Protein AF-A0A933IBI1-F1 (afdb_monomer_lite)

Radius of gyration: 21.31 Å; chains: 1; bounding box: 53×35×58 Å

Structure (mmCIF, N/CA/C/O backbone):
data_AF-A0A933IBI1-F1
#
_entry.id   AF-A0A933IBI1-F1
#
loop_
_atom_site.group_PDB
_atom_site.id
_atom_site.type_symbol
_atom_site.label_atom_id
_atom_site.label_alt_id
_atom_site.label_comp_id
_atom_site.label_asym_id
_atom_site.label_entity_id
_atom_site.label_seq_id
_atom_site.pdbx_PDB_ins_code
_atom_site.Cartn_x
_atom_site.Cartn_y
_atom_site.Cartn_z
_atom_site.occupancy
_atom_site.B_iso_or_equiv
_atom_site.auth_seq_id
_atom_site.auth_comp_id
_atom_site.auth_asym_id
_atom_site.auth_atom_id
_atom_site.pdbx_PDB_model_num
ATOM 1 N N . THR A 1 1 ? -28.332 -18.138 38.452 1.00 48.59 1 THR A N 1
ATOM 2 C CA . THR A 1 1 ? -27.420 -18.800 37.501 1.00 48.59 1 THR A CA 1
ATOM 3 C C . THR A 1 1 ? -26.022 -18.345 37.833 1.00 48.59 1 THR A C 1
ATOM 5 O O . THR A 1 1 ? -25.711 -17.183 37.611 1.00 48.59 1 THR A O 1
ATOM 8 N N . VAL A 1 2 ? -25.259 -19.183 38.535 1.00 58.41 2 VAL A N 1
ATOM 9 C CA . VAL A 1 2 ? -23.895 -18.856 38.979 1.00 58.41 2 VAL A CA 1
ATOM 10 C C . VAL A 1 2 ? -23.000 -18.877 37.741 1.00 58.41 2 VAL A C 1
ATOM 12 O O . VAL A 1 2 ? -23.046 -19.845 36.990 1.00 58.41 2 VAL A O 1
ATOM 15 N N . GLY A 1 3 ? -22.285 -17.781 37.479 1.00 62.25 3 GLY A N 1
ATOM 16 C CA . GLY A 1 3 ? -21.369 -17.679 36.345 1.00 62.25 3 GLY A CA 1
ATOM 17 C C . GLY A 1 3 ? -20.202 -18.64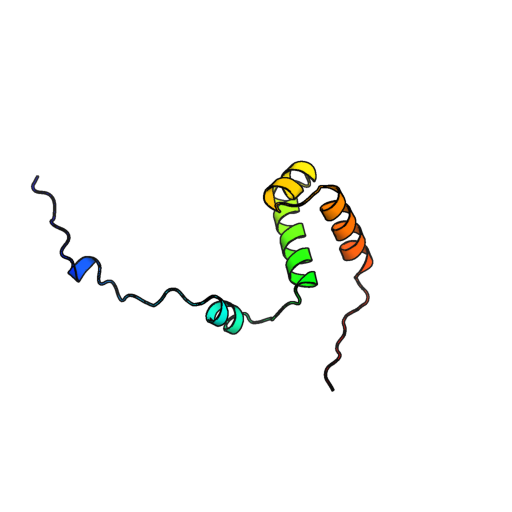5 36.517 1.00 62.25 3 GLY A C 1
ATOM 18 O O . GLY A 1 3 ? -19.582 -18.675 37.580 1.00 62.25 3 GLY A O 1
ATOM 19 N N . GLU A 1 4 ? -19.938 -19.437 35.482 1.00 75.56 4 GLU A N 1
ATOM 20 C CA . GLU A 1 4 ? -18.774 -20.316 35.390 1.00 75.56 4 GLU A CA 1
ATOM 21 C C . GLU A 1 4 ? -17.505 -19.476 35.611 1.00 75.56 4 GLU A C 1
ATOM 23 O O . GLU A 1 4 ? -17.237 -18.527 34.869 1.00 75.56 4 GLU A O 1
ATOM 28 N N . GLN A 1 5 ? -16.745 -19.774 36.665 1.00 69.25 5 GLN A N 1
ATOM 29 C CA . GLN A 1 5 ? -15.471 -19.104 36.905 1.00 69.25 5 GLN A CA 1
ATOM 30 C C . GLN A 1 5 ? -14.426 -19.697 35.958 1.00 69.25 5 GLN A C 1
ATOM 32 O O . GLN A 1 5 ? -14.064 -20.864 36.083 1.00 69.25 5 GLN A O 1
ATOM 37 N N . ILE A 1 6 ? -13.946 -18.890 35.011 1.00 74.81 6 ILE A N 1
ATOM 38 C CA . ILE A 1 6 ? -12.855 -19.263 34.105 1.00 74.81 6 ILE A CA 1
ATOM 39 C C . ILE A 1 6 ? -11.581 -19.400 34.945 1.00 74.81 6 ILE A C 1
ATOM 41 O O . ILE A 1 6 ? -11.081 -18.418 35.496 1.00 74.81 6 ILE A O 1
ATOM 45 N N . THR A 1 7 ? -11.067 -20.622 35.076 1.00 76.88 7 THR A N 1
ATOM 46 C CA . THR A 1 7 ? -9.790 -20.885 35.744 1.00 76.88 7 THR A CA 1
ATOM 47 C C . THR A 1 7 ? -8.629 -20.407 34.861 1.00 76.88 7 THR A C 1
ATOM 49 O O . THR A 1 7 ? -8.737 -20.446 33.635 1.00 76.88 7 THR A O 1
ATOM 52 N N . PRO A 1 8 ? -7.496 -19.963 35.437 1.00 67.44 8 PRO A N 1
ATOM 53 C CA . PRO A 1 8 ? -6.323 -19.545 34.658 1.00 67.44 8 PRO A CA 1
ATOM 54 C C . PRO A 1 8 ? -5.790 -20.661 33.746 1.00 67.44 8 PRO A C 1
ATOM 56 O O . PRO A 1 8 ? -5.276 -20.381 32.669 1.00 67.44 8 PRO A O 1
ATOM 59 N N . GLU A 1 9 ? -6.014 -21.921 34.119 1.00 66.06 9 GLU A N 1
ATOM 60 C CA . GLU A 1 9 ? -5.727 -23.100 33.293 1.00 66.06 9 GLU A CA 1
ATOM 61 C C . GLU A 1 9 ? -6.545 -23.135 31.990 1.00 66.06 9 GLU A C 1
ATOM 63 O O . GLU A 1 9 ? -6.054 -23.584 30.962 1.00 66.06 9 GLU A O 1
ATOM 68 N N . ALA A 1 10 ? -7.771 -22.602 31.981 1.00 67.94 10 ALA A N 1
ATOM 69 C CA . ALA A 1 10 ? -8.580 -22.501 30.764 1.00 67.94 10 ALA A CA 1
ATOM 70 C C . ALA A 1 10 ? -8.070 -21.417 29.792 1.00 67.94 10 ALA A C 1
ATOM 72 O O . ALA A 1 10 ? -8.409 -21.440 28.610 1.00 67.94 10 ALA A O 1
ATOM 73 N N . LEU A 1 11 ? -7.246 -20.477 30.274 1.00 66.56 11 LEU A N 1
ATOM 74 C CA . LEU A 1 11 ? -6.526 -19.503 29.443 1.00 66.56 11 LEU A CA 1
ATOM 75 C C . LEU A 1 11 ? -5.180 -20.048 28.944 1.00 66.56 11 LEU A C 1
ATOM 77 O O . LEU A 1 11 ? -4.620 -19.500 27.997 1.00 66.56 11 LEU A O 1
ATOM 81 N N . LEU A 1 12 ? -4.683 -21.139 29.535 1.00 66.56 12 LEU A N 1
ATOM 82 C CA . LEU A 1 12 ? -3.510 -21.888 29.080 1.00 66.56 12 LEU A CA 1
ATOM 83 C C . LEU A 1 12 ? -3.879 -22.867 27.951 1.00 66.56 12 LEU A C 1
ATOM 85 O O . LEU A 1 12 ? -3.370 -23.985 27.900 1.00 66.56 12 LEU A O 1
ATOM 89 N N . LEU A 1 13 ? -4.741 -22.450 27.012 1.00 61.19 13 LEU A N 1
ATOM 90 C CA . LEU A 1 13 ? -4.767 -23.075 25.691 1.00 61.19 13 LEU A CA 1
ATOM 91 C C . LEU A 1 13 ? -3.380 -22.843 25.099 1.00 61.19 13 LEU A C 1
ATOM 93 O O . LEU A 1 13 ? -3.112 -21.729 24.655 1.00 61.19 13 LEU A O 1
ATOM 97 N N . GLU A 1 14 ? -2.514 -23.859 25.207 1.00 56.47 14 GLU A N 1
ATOM 98 C CA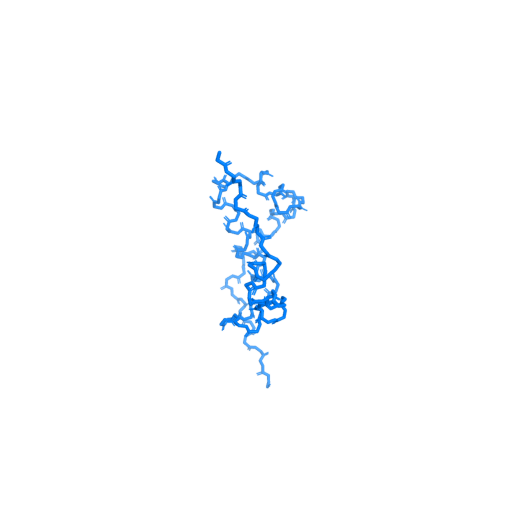 . GLU A 1 14 ? -1.280 -24.079 24.450 1.00 56.47 14 GLU A CA 1
ATOM 99 C C . GLU A 1 14 ? -0.851 -22.794 23.751 1.00 56.47 14 GLU A C 1
ATOM 101 O O . GLU A 1 14 ? -1.268 -22.540 22.618 1.00 56.47 14 GLU A O 1
ATOM 106 N N . THR A 1 15 ? -0.133 -21.927 24.475 1.00 60.38 15 THR A N 1
ATOM 107 C CA . THR A 1 15 ? 0.357 -20.653 23.944 1.00 60.38 15 THR A CA 1
ATOM 108 C C . THR A 1 15 ? 1.359 -20.964 22.840 1.00 60.38 15 THR A C 1
ATOM 110 O O . THR A 1 15 ? 2.574 -20.972 23.022 1.00 60.38 15 THR A O 1
ATOM 113 N N . SER A 1 16 ? 0.839 -21.329 21.670 1.00 60.31 16 SER A N 1
ATOM 114 C CA . SER A 1 16 ? 1.605 -21.411 20.453 1.00 60.31 16 SER A CA 1
ATOM 115 C C . SER A 1 16 ? 2.098 -19.990 20.267 1.00 60.31 16 SER A C 1
ATOM 117 O O . SER A 1 16 ? 1.262 -19.093 20.090 1.00 60.31 16 SER A O 1
ATOM 119 N N . PRO A 1 17 ? 3.415 -19.745 20.371 1.00 68.94 17 PRO A N 1
ATOM 120 C CA . PRO A 1 17 ? 3.929 -18.407 20.176 1.00 68.94 17 PRO A CA 1
ATOM 121 C C . PRO A 1 17 ? 3.386 -17.929 18.837 1.00 68.94 17 PRO A C 1
ATOM 123 O O . PRO A 1 17 ? 3.472 -18.658 17.841 1.00 68.94 17 PRO A O 1
ATOM 126 N N . ALA A 1 18 ? 2.755 -16.750 18.831 1.00 69.56 18 ALA A N 1
ATOM 127 C CA . ALA A 1 18 ? 2.289 -16.152 17.592 1.00 69.56 18 ALA A CA 1
ATOM 128 C C . ALA A 1 18 ? 3.458 -16.226 16.598 1.00 69.56 18 ALA A C 1
ATOM 130 O O . ALA A 1 18 ? 4.580 -15.844 16.964 1.00 69.56 18 ALA A O 1
ATOM 131 N N . PRO A 1 19 ? 3.256 -16.806 15.402 1.00 73.62 19 PRO A N 1
ATOM 132 C CA . PRO A 1 19 ? 4.357 -17.050 14.493 1.00 73.62 19 PRO A CA 1
ATOM 133 C C . PRO A 1 19 ? 5.033 -15.714 14.216 1.00 73.62 19 PRO A C 1
ATOM 135 O O . PRO A 1 19 ? 4.385 -14.732 13.848 1.00 73.62 19 PRO A O 1
ATOM 138 N N . SER A 1 20 ? 6.345 -15.663 14.440 1.00 83.06 20 SER A N 1
ATOM 139 C CA . SER A 1 20 ? 7.103 -14.457 14.146 1.00 83.06 20 SER A CA 1
ATOM 140 C C . SER A 1 20 ? 6.941 -14.113 12.659 1.00 83.06 20 SER A C 1
ATOM 142 O O . SER A 1 20 ? 6.794 -15.020 11.830 1.00 83.06 20 SER A O 1
ATOM 144 N N . PRO A 1 21 ? 7.011 -12.829 12.273 1.00 77.12 21 PRO A N 1
ATOM 145 C CA . PRO A 1 21 ? 6.953 -12.446 10.862 1.00 77.12 21 PRO A CA 1
ATOM 146 C C . PRO A 1 21 ? 8.026 -13.168 10.031 1.00 77.12 21 PRO A C 1
ATOM 148 O O . PRO A 1 21 ? 7.770 -13.564 8.898 1.00 77.12 21 PRO A O 1
ATOM 151 N N . ALA A 1 22 ? 9.195 -13.435 10.624 1.00 80.31 22 ALA A N 1
ATOM 152 C CA . ALA A 1 22 ? 10.240 -14.248 10.009 1.00 80.31 22 ALA A CA 1
ATOM 153 C C . ALA A 1 22 ? 9.793 -15.697 9.747 1.00 80.31 22 ALA A C 1
ATOM 155 O O . ALA A 1 22 ? 10.075 -16.231 8.680 1.00 80.31 22 ALA A O 1
ATOM 156 N N . SER A 1 23 ? 9.074 -16.323 10.684 1.00 84.12 23 SER A N 1
ATOM 157 C CA . SER A 1 23 ? 8.525 -17.672 10.506 1.00 84.12 23 SER A CA 1
ATOM 158 C C . SER A 1 23 ? 7.441 -17.711 9.425 1.00 84.12 23 SER A C 1
ATOM 160 O O . SER A 1 23 ? 7.421 -18.630 8.612 1.00 84.12 23 SER A O 1
ATOM 162 N N . LEU A 1 24 ? 6.569 -16.700 9.350 1.00 81.12 24 LEU A N 1
ATOM 163 C CA . LEU A 1 24 ? 5.550 -16.605 8.295 1.00 81.12 24 LEU A CA 1
ATOM 164 C C . LEU A 1 24 ? 6.176 -16.452 6.902 1.00 81.12 24 LEU A C 1
ATOM 166 O O . LEU A 1 24 ? 5.790 -17.151 5.969 1.00 81.12 24 LEU A O 1
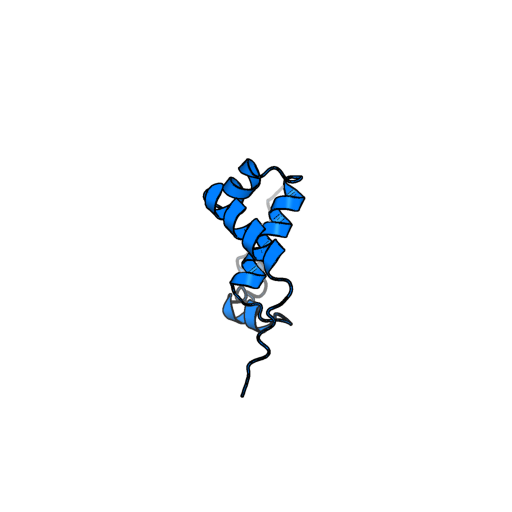ATOM 170 N N . LEU A 1 25 ? 7.189 -15.591 6.771 1.00 79.56 25 LEU A N 1
ATOM 171 C CA . LEU A 1 25 ? 7.946 -15.419 5.525 1.00 79.56 25 LEU A CA 1
ATOM 172 C C . LEU A 1 25 ? 8.812 -16.641 5.182 1.00 79.56 25 LEU A C 1
ATOM 174 O O . LEU A 1 25 ? 9.092 -16.898 4.016 1.00 79.56 25 LEU A O 1
ATOM 178 N N . ALA A 1 26 ? 9.267 -17.406 6.179 1.00 79.38 26 ALA A N 1
ATOM 179 C CA . ALA A 1 26 ? 9.973 -18.663 5.944 1.00 79.38 26 ALA A CA 1
ATOM 180 C C . ALA A 1 26 ? 9.032 -19.769 5.440 1.00 79.38 26 ALA A C 1
ATOM 182 O O . ALA A 1 26 ? 9.471 -20.631 4.684 1.00 79.38 26 ALA A O 1
ATOM 183 N N . GLN A 1 27 ? 7.759 -19.726 5.839 1.00 79.88 27 GLN A N 1
ATOM 184 C CA . GLN A 1 27 ? 6.716 -20.659 5.411 1.00 79.88 27 GLN A CA 1
ATOM 185 C C . GLN A 1 27 ? 6.089 -20.294 4.056 1.00 79.88 27 GLN A C 1
ATOM 187 O O . GLN A 1 27 ? 5.375 -21.115 3.479 1.00 79.88 27 GLN A O 1
ATOM 192 N N . SER A 1 28 ? 6.330 -19.091 3.521 1.00 81.62 28 SER A N 1
ATOM 193 C CA . SER A 1 28 ? 5.793 -18.709 2.216 1.00 81.62 28 SER A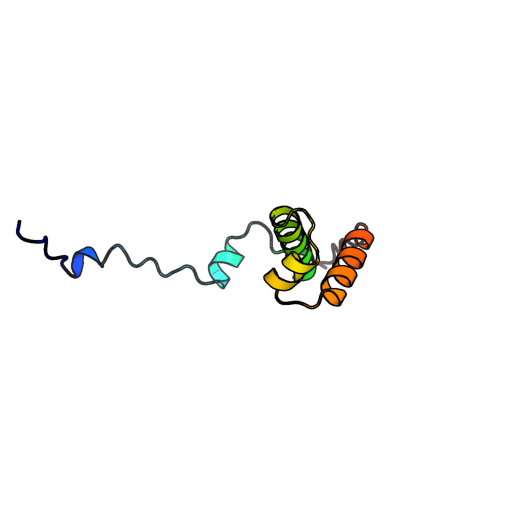 CA 1
ATOM 194 C C . SER A 1 28 ? 6.503 -19.473 1.090 1.00 81.62 28 SER A C 1
ATOM 196 O O . SER A 1 28 ? 7.728 -19.474 0.983 1.00 81.62 28 SER A O 1
ATOM 198 N N . ALA A 1 29 ? 5.726 -20.109 0.206 1.00 82.38 29 ALA A N 1
ATOM 199 C CA . ALA A 1 29 ? 6.251 -20.906 -0.913 1.00 82.38 29 ALA A CA 1
ATOM 200 C C . ALA A 1 29 ? 7.076 -20.081 -1.922 1.00 82.38 29 ALA A C 1
ATOM 202 O O . ALA A 1 29 ? 7.898 -20.620 -2.659 1.00 82.38 29 ALA A O 1
ATOM 203 N N . ARG A 1 30 ? 6.860 -18.762 -1.944 1.00 85.44 30 ARG A N 1
ATOM 204 C CA . ARG A 1 30 ? 7.608 -17.783 -2.733 1.00 85.44 30 ARG A CA 1
ATOM 205 C C . ARG A 1 30 ? 8.052 -16.641 -1.821 1.00 85.44 30 ARG A C 1
ATOM 207 O O . ARG A 1 30 ? 7.329 -16.268 -0.897 1.00 85.44 30 ARG A O 1
ATOM 214 N N . ARG A 1 31 ? 9.228 -16.076 -2.104 1.00 85.75 31 ARG A N 1
ATOM 215 C CA . ARG A 1 31 ? 9.737 -14.837 -1.495 1.00 85.75 31 ARG A CA 1
ATOM 216 C C . ARG A 1 31 ? 9.718 -13.727 -2.548 1.00 85.75 31 ARG A C 1
ATOM 218 O O . ARG A 1 31 ? 10.730 -13.553 -3.226 1.00 85.75 31 ARG A O 1
ATOM 225 N N . PRO A 1 32 ? 8.572 -13.055 -2.759 1.00 87.56 32 PRO A N 1
ATOM 226 C CA . PRO A 1 32 ? 8.500 -11.978 -3.733 1.00 87.56 32 PRO A CA 1
ATOM 227 C C . PRO A 1 32 ? 9.438 -10.837 -3.333 1.00 87.56 32 PRO A C 1
ATOM 229 O O . PRO A 1 32 ? 9.716 -10.609 -2.151 1.00 87.56 32 PRO A O 1
ATOM 232 N N . THR A 1 33 ? 9.912 -10.103 -4.329 1.00 90.06 33 THR A N 1
ATOM 233 C CA . THR A 1 33 ? 10.557 -8.813 -4.106 1.00 90.06 33 THR A CA 1
ATOM 234 C C . THR A 1 33 ? 9.549 -7.822 -3.525 1.00 90.06 33 THR A C 1
ATOM 236 O O . THR A 1 33 ? 8.332 -7.994 -3.629 1.00 90.06 33 THR A O 1
ATOM 239 N N . LEU A 1 34 ? 10.051 -6.743 -2.924 1.00 90.69 34 LEU A N 1
ATOM 240 C CA . LEU A 1 34 ? 9.179 -5.684 -2.419 1.00 90.69 34 LEU A CA 1
ATOM 241 C C . LEU A 1 34 ? 8.325 -5.066 -3.535 1.00 90.69 34 LEU A C 1
ATOM 243 O O . LEU A 1 34 ? 7.184 -4.693 -3.282 1.00 90.69 34 LEU A O 1
ATOM 247 N N . ASP A 1 35 ? 8.859 -4.972 -4.753 1.00 89.75 35 ASP A N 1
ATOM 248 C CA . ASP A 1 35 ? 8.145 -4.402 -5.897 1.00 89.75 35 ASP A CA 1
ATOM 249 C C . ASP A 1 35 ? 6.993 -5.311 -6.347 1.00 89.75 35 ASP A C 1
ATOM 251 O O . ASP A 1 35 ? 5.862 -4.853 -6.496 1.00 89.75 35 ASP A O 1
ATOM 255 N N . GLU A 1 36 ? 7.241 -6.622 -6.428 1.00 90.06 36 GLU A N 1
ATOM 256 C CA . GLU A 1 36 ? 6.205 -7.622 -6.712 1.00 90.06 36 GLU A CA 1
ATOM 257 C C . GLU A 1 36 ? 5.111 -7.616 -5.637 1.00 90.06 36 GLU A C 1
ATOM 259 O O . GLU A 1 36 ? 3.928 -7.536 -5.965 1.00 90.06 36 GLU A O 1
ATOM 264 N N . LEU A 1 37 ? 5.493 -7.620 -4.354 1.00 92.00 37 LEU A N 1
ATOM 265 C CA . LEU A 1 37 ? 4.536 -7.567 -3.247 1.00 92.00 37 LEU A CA 1
ATOM 266 C C . LEU A 1 37 ? 3.720 -6.268 -3.273 1.00 92.00 37 LEU A C 1
ATOM 268 O O . LEU A 1 37 ? 2.512 -6.284 -3.035 1.00 92.00 37 LEU A O 1
ATOM 272 N N . THR A 1 38 ? 4.367 -5.144 -3.592 1.00 94.44 38 THR A N 1
ATOM 273 C CA . THR A 1 38 ? 3.689 -3.854 -3.761 1.00 94.44 38 THR A CA 1
ATOM 274 C C . THR A 1 38 ? 2.675 -3.937 -4.898 1.00 94.44 38 THR A C 1
ATOM 276 O O . THR A 1 38 ? 1.535 -3.518 -4.717 1.00 94.44 38 THR A O 1
ATOM 279 N N . GLY A 1 39 ? 3.047 -4.512 -6.043 1.00 94.38 39 GLY A N 1
ATOM 280 C CA . GLY A 1 39 ? 2.151 -4.698 -7.182 1.00 94.38 39 GLY A CA 1
ATOM 281 C C . GLY A 1 39 ? 0.941 -5.571 -6.866 1.00 94.38 39 GLY A C 1
ATOM 282 O O . GLY A 1 39 ? -0.196 -5.169 -7.123 1.00 94.38 39 GLY A O 1
ATOM 283 N N . GLU A 1 40 ? 1.174 -6.731 -6.251 1.00 93.69 40 GLU A N 1
ATOM 284 C CA . GLU A 1 40 ? 0.128 -7.666 -5.831 1.00 93.69 40 GLU A CA 1
ATOM 285 C C . GLU A 1 40 ? -0.847 -7.006 -4.842 1.00 93.69 40 GLU A C 1
ATOM 287 O O . GLU A 1 40 ? -2.068 -7.110 -5.001 1.00 93.69 40 GLU A O 1
ATOM 292 N N . TYR A 1 41 ? -0.327 -6.261 -3.862 1.00 96.06 41 TYR A N 1
ATOM 293 C CA . TYR A 1 41 ? -1.152 -5.594 -2.858 1.00 96.06 41 TYR A CA 1
ATOM 294 C C . TYR A 1 41 ? -1.915 -4.385 -3.418 1.00 96.06 41 TYR A C 1
ATOM 296 O O . TYR A 1 41 ? -3.093 -4.197 -3.117 1.00 96.06 41 TYR A O 1
ATOM 304 N N . VAL A 1 42 ? -1.294 -3.592 -4.297 1.00 96.44 42 VAL A N 1
ATOM 305 C CA . VAL A 1 42 ? -1.974 -2.500 -5.012 1.00 96.44 42 VAL A CA 1
ATOM 306 C C . VAL A 1 42 ? -3.138 -3.046 -5.842 1.00 96.44 42 VAL A C 1
ATOM 308 O O . VAL A 1 42 ? -4.236 -2.488 -5.798 1.00 96.44 42 VAL A O 1
ATOM 311 N N . ALA A 1 43 ? -2.930 -4.152 -6.564 1.00 96.12 43 ALA A N 1
ATOM 312 C CA . ALA A 1 43 ? -3.972 -4.796 -7.357 1.00 96.12 43 ALA A CA 1
ATOM 313 C C . ALA A 1 43 ? -5.118 -5.342 -6.486 1.00 96.12 43 ALA A C 1
ATOM 315 O O . ALA A 1 43 ? -6.288 -5.174 -6.842 1.00 96.12 43 ALA A O 1
ATOM 316 N N . LEU A 1 44 ? -4.797 -5.952 -5.337 1.00 97.12 44 LEU A N 1
ATOM 317 C CA . LEU A 1 44 ? -5.777 -6.415 -4.351 1.00 97.12 44 LEU A CA 1
ATOM 318 C C . LEU A 1 44 ? -6.687 -5.268 -3.895 1.00 97.12 44 LEU A C 1
ATOM 320 O O . LEU A 1 44 ? -7.904 -5.349 -4.061 1.00 97.12 44 LEU A O 1
ATOM 324 N N . VAL A 1 45 ? -6.096 -4.185 -3.385 1.00 97.81 45 VAL A N 1
ATOM 325 C CA . VAL A 1 45 ? -6.849 -3.050 -2.835 1.00 97.81 45 VAL A CA 1
ATOM 326 C C . VAL A 1 45 ? -7.678 -2.365 -3.919 1.00 97.81 45 VAL A C 1
ATOM 328 O O . VAL A 1 45 ? -8.844 -2.049 -3.696 1.00 97.81 45 VAL A O 1
ATOM 331 N N . LEU A 1 46 ? -7.122 -2.173 -5.121 1.00 96.75 46 LEU A N 1
ATOM 332 C CA . LEU A 1 46 ? -7.864 -1.603 -6.248 1.00 96.75 46 LEU A CA 1
ATOM 333 C C . LEU A 1 46 ? -9.099 -2.433 -6.606 1.00 96.75 46 LEU A C 1
ATOM 335 O O . LEU A 1 46 ? -10.145 -1.854 -6.899 1.00 96.75 46 LEU A O 1
ATOM 339 N N . ARG A 1 47 ? -9.001 -3.765 -6.566 1.00 97.50 47 ARG A N 1
ATOM 340 C CA . ARG A 1 47 ? -10.142 -4.656 -6.797 1.00 97.50 47 ARG A CA 1
ATOM 341 C C . ARG A 1 47 ? -11.197 -4.510 -5.702 1.00 97.50 47 ARG A C 1
ATOM 343 O O . ARG A 1 47 ? -12.378 -4.422 -6.025 1.00 97.50 47 ARG A O 1
ATOM 350 N N . GLU A 1 48 ? -10.787 -4.448 -4.438 1.00 98.00 48 GLU A N 1
ATOM 351 C CA . GLU A 1 48 ? -11.698 -4.295 -3.294 1.00 98.00 48 GLU A CA 1
ATOM 352 C C . GLU A 1 48 ? -12.493 -2.984 -3.334 1.00 98.00 48 GLU A C 1
ATOM 354 O O . 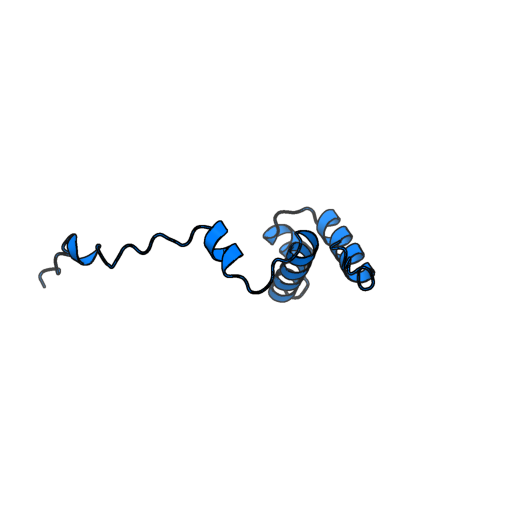GLU A 1 48 ? -13.672 -2.967 -2.985 1.00 98.00 48 GLU A O 1
ATOM 359 N N . VAL A 1 49 ? -11.885 -1.893 -3.811 1.00 97.94 49 VAL A N 1
ATOM 360 C CA . VAL A 1 49 ? -12.558 -0.588 -3.939 1.00 97.94 49 VAL A CA 1
ATOM 361 C C . VAL A 1 49 ? -13.199 -0.347 -5.311 1.00 97.94 49 VAL A C 1
ATOM 363 O O . VAL A 1 49 ? -13.583 0.781 -5.614 1.00 97.94 49 VAL A O 1
ATOM 366 N N . GLY A 1 50 ? -13.286 -1.362 -6.177 1.00 96.94 50 GLY A N 1
ATOM 367 C CA . GLY A 1 50 ? -13.891 -1.227 -7.509 1.00 96.94 50 GLY A CA 1
ATOM 368 C C . GLY A 1 50 ? -13.151 -0.258 -8.443 1.00 96.94 50 GLY A C 1
ATOM 369 O O . GLY A 1 50 ? -13.759 0.346 -9.322 1.00 96.94 50 GLY A O 1
ATOM 370 N N . GLY A 1 51 ? -11.844 -0.076 -8.248 1.00 94.50 51 GLY A N 1
ATOM 371 C CA . GLY A 1 51 ? -10.997 0.800 -9.060 1.00 94.50 51 GLY A CA 1
ATOM 372 C C . GLY A 1 51 ? -10.953 2.265 -8.614 1.00 94.50 51 GLY A C 1
ATOM 373 O O . GLY A 1 51 ? -10.278 3.071 -9.262 1.00 94.50 51 GLY A O 1
ATOM 374 N N . GLU A 1 52 ? -11.610 2.631 -7.508 1.00 97.12 52 GLU A N 1
ATOM 375 C CA . GLU A 1 52 ? -11.591 3.995 -6.978 1.00 97.12 52 GLU A CA 1
ATOM 376 C C . GLU A 1 52 ? -10.197 4.385 -6.439 1.00 97.12 52 GLU A C 1
ATOM 378 O O . GLU A 1 52 ? -9.839 4.146 -5.285 1.00 97.12 52 GLU A O 1
ATOM 383 N N . LYS A 1 53 ? -9.392 5.045 -7.281 1.00 95.06 53 LYS A N 1
ATOM 384 C CA . LYS A 1 53 ? -7.986 5.397 -6.989 1.00 95.06 53 LYS A CA 1
ATOM 385 C C . LYS A 1 53 ? -7.801 6.232 -5.727 1.00 95.06 53 LYS A C 1
ATOM 387 O O . LYS A 1 53 ? -6.777 6.125 -5.061 1.00 95.06 53 LYS A O 1
ATOM 392 N N . ALA A 1 54 ? -8.767 7.095 -5.417 1.00 97.19 54 ALA A N 1
ATOM 393 C CA . ALA A 1 54 ? -8.699 7.941 -4.234 1.00 97.19 54 ALA A CA 1
ATOM 394 C C . ALA A 1 54 ? -8.755 7.109 -2.953 1.00 97.19 54 ALA A C 1
ATOM 396 O O . ALA A 1 54 ? -7.867 7.231 -2.112 1.00 97.19 54 ALA A O 1
ATOM 397 N N . LYS A 1 55 ? -9.747 6.223 -2.879 1.00 97.88 55 LYS A N 1
ATOM 398 C CA . LYS A 1 55 ? -9.964 5.312 -1.764 1.00 97.88 55 LYS A CA 1
ATOM 399 C C . LYS A 1 55 ? -8.845 4.279 -1.640 1.00 97.88 55 LYS A C 1
ATOM 401 O O . LYS A 1 55 ? -8.373 4.019 -0.542 1.00 97.88 55 LYS A O 1
ATOM 406 N N . ALA A 1 56 ? -8.347 3.754 -2.760 1.00 98.00 56 ALA A N 1
ATOM 407 C CA . ALA A 1 56 ? -7.188 2.861 -2.745 1.00 98.00 56 ALA A CA 1
ATOM 408 C C . ALA A 1 56 ? -5.933 3.544 -2.181 1.00 98.00 56 ALA A C 1
ATOM 410 O O . ALA A 1 56 ? -5.247 2.967 -1.345 1.00 98.00 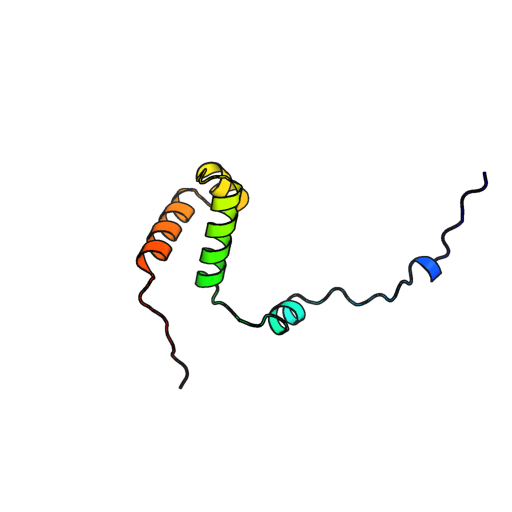56 ALA A O 1
ATOM 411 N N . ALA A 1 57 ? -5.635 4.777 -2.605 1.00 98.06 57 ALA A N 1
ATOM 412 C CA . ALA A 1 57 ? -4.478 5.519 -2.101 1.00 98.06 57 ALA A CA 1
ATOM 413 C C . ALA A 1 57 ? -4.581 5.805 -0.592 1.00 98.06 57 ALA A C 1
ATOM 415 O O . ALA A 1 57 ? -3.574 5.731 0.108 1.00 98.06 57 ALA A O 1
ATOM 416 N N . GLU A 1 58 ? -5.791 6.086 -0.101 1.00 98.19 58 GLU A N 1
ATOM 417 C CA . GLU A 1 58 ? -6.079 6.255 1.326 1.00 98.19 58 GLU A CA 1
ATOM 418 C C . GLU A 1 58 ? -5.820 4.966 2.118 1.00 98.19 58 GLU A C 1
ATOM 420 O O . GLU A 1 58 ? -5.056 4.998 3.079 1.00 98.19 58 GLU A O 1
ATOM 425 N N . ILE A 1 59 ? -6.365 3.825 1.673 1.00 98.06 59 ILE A N 1
ATOM 426 C CA . ILE A 1 59 ? -6.157 2.511 2.315 1.00 98.06 59 ILE A CA 1
ATOM 427 C C . ILE A 1 59 ? -4.673 2.126 2.332 1.00 98.06 59 ILE A C 1
ATOM 429 O O . ILE A 1 59 ? -4.166 1.618 3.328 1.00 98.06 59 ILE A O 1
ATOM 433 N N . LEU A 1 60 ? -3.964 2.384 1.233 1.00 97.00 60 LEU A N 1
ATOM 434 C CA . LEU A 1 60 ? -2.533 2.109 1.108 1.00 97.00 60 LEU A CA 1
ATOM 435 C C . LEU A 1 60 ? -1.655 3.098 1.898 1.00 97.00 60 LEU A C 1
ATOM 437 O O . LEU A 1 60 ? -0.457 2.862 2.030 1.00 97.00 60 LEU A O 1
ATOM 441 N N . GLY A 1 61 ? -2.210 4.211 2.391 1.00 98.12 61 GLY A N 1
ATOM 442 C CA . GLY A 1 61 ? -1.459 5.232 3.125 1.00 98.12 61 GLY A CA 1
ATOM 443 C C . GLY A 1 61 ? -0.459 6.010 2.261 1.00 98.12 61 GLY A C 1
ATOM 444 O O . GLY A 1 61 ? 0.587 6.437 2.747 1.00 98.12 61 GLY A O 1
ATOM 445 N N . ILE A 1 62 ? -0.750 6.192 0.969 1.00 97.69 62 ILE A N 1
ATOM 446 C CA . ILE A 1 62 ? 0.138 6.856 0.003 1.00 97.69 62 ILE A CA 1
ATOM 447 C C . ILE A 1 62 ? -0.551 8.026 -0.700 1.00 97.69 62 ILE A C 1
ATOM 449 O O . ILE A 1 62 ? -1.771 8.158 -0.737 1.00 97.69 62 ILE A O 1
ATOM 453 N N . SER A 1 63 ? 0.239 8.874 -1.362 1.00 98.19 63 SER A N 1
ATOM 454 C CA . SER A 1 63 ? -0.328 9.892 -2.250 1.00 98.19 63 SER A CA 1
ATOM 455 C C . SER A 1 63 ? -0.941 9.267 -3.514 1.00 98.19 63 SER A C 1
ATOM 457 O O . SER A 1 63 ? -0.393 8.314 -4.074 1.00 98.19 63 SER A O 1
ATOM 459 N N . LYS A 1 64 ? -2.005 9.877 -4.061 1.00 96.44 64 LYS A N 1
ATOM 460 C CA . LYS A 1 64 ? -2.567 9.487 -5.374 1.00 96.44 64 LYS A CA 1
ATOM 461 C C . LYS A 1 64 ? -1.507 9.496 -6.486 1.00 96.44 64 LYS A C 1
ATOM 463 O O . LYS A 1 64 ? -1.519 8.639 -7.361 1.00 96.44 64 LYS A O 1
ATOM 468 N N . ARG A 1 65 ? -0.558 10.443 -6.445 1.00 97.06 65 ARG A N 1
ATOM 469 C CA . ARG A 1 65 ? 0.561 10.523 -7.404 1.00 97.06 65 ARG A CA 1
ATOM 470 C C . ARG A 1 65 ? 1.472 9.297 -7.323 1.00 97.06 65 ARG A C 1
ATOM 472 O O . ARG A 1 65 ? 1.959 8.841 -8.354 1.00 97.06 65 ARG A O 1
ATOM 479 N N . THR A 1 66 ? 1.712 8.783 -6.118 1.00 97.31 66 THR A N 1
ATOM 480 C CA . THR A 1 66 ? 2.469 7.543 -5.912 1.00 97.31 66 THR A CA 1
ATOM 481 C C . THR A 1 66 ? 1.732 6.364 -6.529 1.00 97.31 66 THR A C 1
ATOM 483 O O . THR A 1 66 ? 2.342 5.639 -7.307 1.00 97.31 66 THR A O 1
ATOM 486 N N . LEU A 1 67 ? 0.425 6.247 -6.277 1.00 96.19 67 LEU A N 1
ATOM 487 C CA . LEU A 1 67 ? -0.400 5.185 -6.852 1.00 96.19 67 LEU A CA 1
ATOM 488 C C . LEU A 1 67 ? -0.354 5.194 -8.388 1.00 96.19 67 LEU A C 1
ATOM 490 O O . LEU A 1 67 ? -0.019 4.182 -8.991 1.00 96.19 67 LEU A O 1
ATOM 494 N N . TYR A 1 68 ? -0.576 6.348 -9.026 1.00 95.06 68 TYR A N 1
ATOM 495 C CA . TYR A 1 68 ? -0.493 6.460 -10.490 1.00 95.06 68 TYR A CA 1
ATOM 496 C C . TYR A 1 68 ? 0.887 6.096 -11.049 1.00 95.06 68 TYR A C 1
ATOM 498 O O . TYR A 1 68 ? 0.988 5.502 -12.123 1.00 95.06 68 TYR A O 1
ATOM 506 N N . ARG A 1 69 ? 1.967 6.461 -10.344 1.00 94.38 69 ARG A N 1
ATOM 507 C CA . ARG A 1 69 ? 3.330 6.105 -10.758 1.00 94.38 69 ARG A CA 1
ATOM 508 C C . ARG A 1 69 ? 3.537 4.592 -10.713 1.00 94.38 69 ARG A C 1
ATOM 510 O O . ARG A 1 69 ? 4.097 4.051 -11.661 1.00 94.38 69 ARG A O 1
ATOM 517 N N . TRP A 1 70 ? 3.078 3.940 -9.647 1.00 93.81 70 TRP A N 1
ATOM 518 C CA . TRP A 1 70 ? 3.159 2.490 -9.506 1.00 93.81 70 TRP A CA 1
ATOM 519 C C . TRP A 1 70 ? 2.332 1.771 -10.562 1.00 93.81 70 TRP A C 1
ATOM 521 O O . TRP A 1 70 ? 2.863 0.885 -11.209 1.00 93.81 70 TRP A O 1
ATOM 531 N N . GLU A 1 71 ? 1.101 2.200 -10.843 1.00 90.25 71 GLU A N 1
ATOM 532 C CA . GLU A 1 71 ? 0.305 1.597 -11.923 1.00 90.25 71 GLU A CA 1
ATOM 533 C C . GLU A 1 71 ? 1.003 1.675 -13.282 1.00 90.25 71 GLU A C 1
ATOM 535 O O . GLU A 1 71 ? 1.006 0.707 -14.039 1.00 90.25 71 GLU A O 1
ATOM 540 N N . LYS A 1 72 ? 1.652 2.808 -13.579 1.00 89.62 72 LYS A N 1
ATOM 541 C CA . LYS A 1 72 ? 2.430 2.952 -14.812 1.00 89.62 72 LYS A CA 1
ATOM 542 C C . LYS A 1 72 ? 3.653 2.030 -14.836 1.00 89.62 72 LYS A C 1
ATOM 544 O O . LYS A 1 72 ? 3.992 1.524 -15.897 1.00 89.62 72 LYS A O 1
ATOM 549 N N . GLN A 1 73 ? 4.330 1.846 -13.703 1.00 87.12 73 GLN A N 1
ATOM 550 C CA . GLN A 1 73 ? 5.507 0.977 -13.589 1.00 87.12 73 GLN A CA 1
ATOM 551 C C . GLN A 1 73 ? 5.126 -0.503 -13.682 1.00 87.12 73 GLN A C 1
ATOM 553 O O . GLN A 1 73 ? 5.745 -1.235 -14.445 1.00 87.12 73 GLN A O 1
ATOM 558 N N . LEU A 1 74 ? 4.057 -0.907 -12.998 1.00 81.56 74 LEU A N 1
ATOM 559 C CA . LEU A 1 74 ? 3.521 -2.267 -13.008 1.00 81.56 74 LEU A CA 1
ATOM 560 C C . LEU A 1 74 ? 2.966 -2.644 -14.388 1.00 81.56 74 LEU A C 1
ATOM 562 O O . LEU A 1 74 ? 3.233 -3.734 -14.875 1.00 81.56 74 LEU A O 1
ATOM 566 N N . GLY A 1 75 ? 2.266 -1.727 -15.067 1.00 68.88 75 GLY A N 1
ATOM 567 C CA . GLY A 1 75 ? 1.772 -1.946 -16.432 1.00 68.88 75 GLY A CA 1
ATOM 568 C C . GLY A 1 75 ? 2.851 -1.889 -17.523 1.00 68.88 75 GLY A C 1
ATOM 569 O O . GLY A 1 75 ? 2.592 -2.287 -18.653 1.00 68.88 75 GLY A O 1
ATOM 570 N N . ALA A 1 76 ? 4.050 -1.389 -17.205 1.00 59.94 76 ALA A N 1
ATOM 571 C CA . ALA A 1 76 ? 5.199 -1.344 -18.114 1.00 59.94 76 ALA A CA 1
ATOM 572 C C . ALA A 1 76 ? 6.260 -2.420 -17.801 1.00 59.94 76 ALA A C 1
ATOM 574 O O . ALA A 1 76 ? 7.264 -2.499 -18.505 1.00 59.94 76 ALA A O 1
ATOM 575 N N . GLY A 1 77 ? 6.060 -3.210 -16.739 1.00 54.06 77 GLY A N 1
ATOM 576 C CA . GLY A 1 77 ? 7.061 -4.099 -16.143 1.00 54.06 77 GLY A CA 1
ATOM 577 C C . GLY A 1 77 ? 7.038 -5.555 -16.613 1.00 54.06 77 GLY A C 1
ATOM 578 O O . GLY A 1 77 ? 7.830 -6.346 -16.111 1.00 54.06 77 GLY A O 1
ATOM 579 N N . ASP A 1 78 ? 6.204 -5.917 -17.591 1.00 53.09 78 ASP A N 1
ATOM 580 C CA . ASP A 1 78 ? 6.010 -7.304 -18.062 1.00 53.09 78 ASP A CA 1
ATOM 581 C C . ASP A 1 78 ? 7.228 -7.924 -18.800 1.00 53.09 78 ASP A C 1
ATOM 583 O O . ASP A 1 78 ? 7.105 -8.922 -19.508 1.00 53.09 78 ASP A O 1
ATOM 587 N N . SER A 1 79 ? 8.436 -7.358 -18.667 1.00 50.34 79 SER A N 1
ATOM 588 C CA . SER A 1 79 ? 9.630 -7.829 -19.385 1.00 50.34 79 SER A CA 1
ATOM 589 C C . SER A 1 79 ? 10.957 -7.788 -18.619 1.00 50.34 79 SER A C 1
ATOM 591 O O . SER A 1 79 ? 12.008 -7.875 -19.253 1.00 50.34 79 SER A O 1
ATOM 593 N N . VAL A 1 80 ? 10.975 -7.686 -17.285 1.00 55.44 80 VAL A N 1
ATOM 594 C CA . VAL A 1 80 ? 12.221 -7.900 -16.521 1.00 55.44 80 VAL A CA 1
ATOM 595 C C . VAL A 1 80 ? 11.970 -8.854 -15.363 1.00 55.44 80 VAL A C 1
ATOM 597 O O . VAL A 1 80 ? 11.711 -8.452 -14.236 1.00 55.44 80 VAL A O 1
ATOM 600 N N . SER A 1 81 ? 12.096 -10.145 -15.659 1.00 55.28 81 SER A N 1
ATOM 601 C CA . SER A 1 81 ? 12.454 -11.146 -14.661 1.00 55.28 81 SER A CA 1
ATOM 602 C C . SER A 1 81 ? 13.983 -11.153 -14.557 1.00 55.28 81 SER A C 1
ATOM 604 O O . SER A 1 81 ? 14.640 -11.592 -15.504 1.00 55.28 81 SER A O 1
ATOM 606 N N . PRO A 1 82 ? 14.605 -10.664 -13.469 1.00 58.25 82 PRO A N 1
ATOM 607 C CA . PRO A 1 82 ? 16.004 -10.939 -13.221 1.00 58.25 82 PRO A CA 1
ATOM 608 C C . PRO A 1 82 ? 16.085 -12.316 -12.560 1.00 58.25 82 PRO A C 1
ATOM 610 O O . PRO A 1 82 ? 16.257 -12.446 -11.350 1.00 58.25 82 PRO A O 1
ATOM 613 N N . ALA A 1 83 ? 15.992 -13.363 -13.379 1.00 54.84 83 ALA A N 1
ATOM 614 C CA . ALA A 1 83 ? 16.683 -14.608 -13.081 1.00 54.84 83 ALA A CA 1
ATOM 615 C C . ALA A 1 83 ? 18.191 -14.298 -13.102 1.00 54.84 83 ALA A C 1
ATOM 617 O O . ALA A 1 83 ? 18.862 -14.415 -14.123 1.00 54.84 83 ALA A O 1
ATOM 618 N N . GLY A 1 84 ? 18.692 -13.789 -11.980 1.00 49.31 84 GLY A N 1
ATOM 619 C CA . GLY A 1 84 ? 20.088 -13.458 -11.749 1.00 49.31 84 GLY A CA 1
ATOM 620 C C . GLY A 1 84 ? 20.522 -14.059 -10.423 1.00 49.31 84 GLY A C 1
ATOM 621 O O . GLY A 1 84 ? 20.514 -13.390 -9.396 1.00 49.31 84 GLY A O 1
ATOM 622 N N . THR A 1 85 ? 20.877 -15.337 -10.445 1.00 49.25 85 THR A N 1
ATOM 623 C CA . THR A 1 85 ? 21.692 -15.978 -9.409 1.00 49.25 85 THR A CA 1
ATOM 624 C C . THR A 1 85 ? 22.912 -16.551 -10.131 1.00 49.25 85 THR A C 1
ATOM 626 O O . THR A 1 85 ? 22.703 -17.386 -11.012 1.00 49.25 85 THR A O 1
ATOM 629 N N . PRO A 1 86 ? 24.147 -16.077 -9.872 1.00 61.78 86 PRO A N 1
ATOM 630 C CA . PRO A 1 86 ? 25.338 -16.878 -10.140 1.00 61.78 86 PRO A CA 1
ATOM 631 C C . PRO A 1 86 ? 25.443 -18.043 -9.148 1.00 61.78 86 PRO A C 1
ATOM 633 O O . PRO A 1 86 ? 25.067 -17.852 -7.967 1.00 61.78 86 PRO A O 1
#

Foldseek 3Di:
DDDDDCDVVNVPPPCPPPQDPVNVCVPDPDNDDPLVVVVVVLVVLCVVVVNPLVVSCVVVVHDSVVSVVSVVCSVVPPPDDPPDDD

Sequence (86 aa):
TVGEQITPEALLLETSPAPSPASLLAQSARRPTLDELTGEYVALVLREVGGEKAKAAEILGISKRTLYRWEKQLGAGDSVSPAGTP

pLDDT: mean 81.14, std 16.04, range [48.59, 98.19]

Secondary structure (DSSP, 8-state):
-PPP---HHHH-S---PPPPHHHHHHH-S----HHHHHHHHHHHHHHHTTT-HHHHHHHTTS-HHHHHHHHHHHHT-TT-------